Protein AF-A0AA37HPV5-F1 (afdb_monomer)

Sequence (120 aa):
MTRDTSTTLPPLRVAALACALVAGCGLAPVALALAPRPGEPIAVLTLFPDAPIPKAVAASGASILWLSTGGHVAVLDASGRDAAADLRRAGAFLVLAAGPMGACLPGYRPPPILTGSSPS

Radius of gyration: 20.73 Å; Cα contacts (8 Å, |Δi|>4): 160; chains: 1; bounding box: 62×42×55 Å

Secondary structure (DSSP, 8-state):
----------HHHHHHHHHHHHHHHHHHHHHHHHSPPTTS-EEEE-S-TTS-HHHHHHHHTPPEEEE-TTSSEEEE---STTHHHHHHHTT-SEEEEHHHHGGGSTT----GGGTT----

Structure (mmCIF, N/CA/C/O backbone):
data_AF-A0AA37HPV5-F1
#
_entry.id   AF-A0AA37HPV5-F1
#
loop_
_atom_site.group_PDB
_atom_site.id
_atom_site.type_symbol
_atom_site.label_atom_id
_atom_site.label_alt_id
_atom_site.label_comp_id
_atom_site.label_asym_id
_atom_site.label_entity_id
_atom_site.label_seq_id
_atom_site.pdbx_PDB_ins_code
_atom_site.Cartn_x
_atom_site.Cartn_y
_atom_site.Cartn_z
_atom_site.occupancy
_atom_site.B_iso_or_equiv
_atom_site.auth_seq_id
_atom_site.auth_comp_id
_atom_site.auth_asym_id
_atom_site.auth_atom_id
_atom_site.pdbx_PDB_model_num
ATOM 1 N N . MET A 1 1 ? 48.522 -5.014 -38.058 1.00 39.12 1 MET A N 1
ATOM 2 C CA . MET A 1 1 ? 47.140 -5.461 -38.340 1.00 39.12 1 MET A CA 1
ATOM 3 C C . MET A 1 1 ? 46.433 -5.684 -37.014 1.00 39.12 1 MET A C 1
ATOM 5 O O . MET A 1 1 ? 46.482 -6.772 -36.457 1.00 39.12 1 MET A O 1
ATOM 9 N N . THR A 1 2 ? 45.867 -4.620 -36.460 1.00 42.78 2 THR A N 1
ATOM 10 C CA . THR A 1 2 ? 45.091 -4.631 -35.216 1.00 42.78 2 THR A CA 1
ATOM 11 C C . THR A 1 2 ? 43.637 -4.917 -35.573 1.00 42.78 2 THR A C 1
ATOM 13 O O . THR A 1 2 ? 43.043 -4.229 -36.396 1.00 42.78 2 THR A O 1
ATOM 16 N N . ARG A 1 3 ? 43.109 -6.018 -35.041 1.00 47.72 3 ARG A N 1
ATOM 17 C CA . ARG A 1 3 ? 41.761 -6.516 -35.310 1.00 47.72 3 ARG A CA 1
ATOM 18 C C . ARG A 1 3 ? 40.811 -5.783 -34.367 1.00 47.72 3 ARG A C 1
ATOM 20 O O . ARG A 1 3 ? 40.766 -6.118 -33.188 1.00 47.72 3 ARG A O 1
ATOM 27 N N . ASP A 1 4 ? 40.089 -4.788 -34.872 1.00 47.47 4 ASP A N 1
ATOM 28 C CA . ASP A 1 4 ? 38.990 -4.169 -34.132 1.00 47.47 4 ASP A CA 1
ATOM 29 C C . ASP A 1 4 ? 37.866 -5.195 -33.971 1.00 47.47 4 ASP A C 1
ATOM 31 O O . ASP A 1 4 ? 37.086 -5.468 -34.885 1.00 47.47 4 ASP A O 1
ATOM 35 N N . THR A 1 5 ? 37.791 -5.811 -32.795 1.00 48.78 5 THR A N 1
ATOM 36 C CA . THR A 1 5 ? 36.627 -6.584 -32.363 1.00 48.78 5 THR A CA 1
ATOM 37 C C . THR A 1 5 ? 35.520 -5.613 -31.978 1.00 48.78 5 THR A C 1
ATOM 39 O O . THR A 1 5 ? 35.275 -5.362 -30.801 1.00 48.78 5 THR A O 1
ATOM 42 N N . SER A 1 6 ? 34.857 -5.045 -32.985 1.00 53.50 6 SER A N 1
ATOM 43 C CA . SER A 1 6 ? 33.591 -4.350 -32.787 1.00 53.50 6 SER A CA 1
ATOM 44 C C . SER A 1 6 ? 32.527 -5.410 -32.498 1.00 53.50 6 SER A C 1
ATOM 46 O O . SER A 1 6 ? 31.985 -6.044 -33.401 1.00 53.50 6 SER A O 1
ATOM 48 N N . THR A 1 7 ? 32.292 -5.689 -31.218 1.00 55.41 7 THR A N 1
ATOM 49 C CA . THR A 1 7 ? 31.207 -6.549 -30.741 1.00 55.41 7 THR A CA 1
ATOM 50 C C . THR A 1 7 ? 29.876 -5.857 -31.015 1.00 55.41 7 THR A C 1
ATOM 52 O O . THR A 1 7 ? 29.303 -5.183 -30.162 1.00 55.41 7 THR A O 1
ATOM 55 N N . THR A 1 8 ? 29.375 -6.000 -32.241 1.00 61.16 8 THR A N 1
ATOM 56 C CA . THR A 1 8 ? 28.056 -5.499 -32.622 1.00 61.16 8 THR A CA 1
ATOM 57 C C . THR A 1 8 ? 27.005 -6.335 -31.893 1.00 61.16 8 THR A C 1
ATOM 59 O O . THR A 1 8 ? 26.748 -7.489 -32.235 1.00 61.16 8 THR A O 1
ATOM 62 N N . LEU A 1 9 ? 26.436 -5.782 -30.821 1.00 62.16 9 LEU A N 1
ATOM 63 C CA . LEU A 1 9 ? 25.324 -6.410 -30.115 1.00 62.16 9 LEU A CA 1
ATOM 64 C C . LEU A 1 9 ? 24.130 -6.539 -31.077 1.00 62.16 9 LEU A C 1
ATOM 66 O O . LEU A 1 9 ? 23.819 -5.578 -31.785 1.00 62.16 9 LEU A O 1
ATOM 70 N N . PRO A 1 10 ? 23.437 -7.692 -31.113 1.00 73.12 10 PRO A N 1
ATOM 71 C CA . PRO A 1 10 ? 22.278 -7.860 -31.979 1.00 73.12 10 PRO A CA 1
ATOM 72 C C . PRO A 1 10 ? 21.197 -6.826 -31.615 1.00 73.12 10 PRO A C 1
ATOM 74 O O . PRO A 1 10 ? 20.984 -6.564 -30.426 1.00 73.12 10 PRO A O 1
ATOM 77 N N . PRO A 1 11 ? 20.478 -6.262 -32.601 1.00 71.62 11 PRO A N 1
ATOM 78 C CA . PRO A 1 11 ? 19.586 -5.111 -32.414 1.00 71.62 11 PRO A CA 1
ATOM 79 C C . PRO A 1 11 ? 18.492 -5.352 -31.364 1.00 71.62 11 PRO A C 1
ATOM 81 O O . PRO A 1 11 ? 18.130 -4.442 -30.624 1.00 71.62 11 PRO A O 1
ATOM 84 N N . LEU A 1 12 ? 18.033 -6.599 -31.216 1.00 78.00 12 LEU A N 1
ATOM 85 C CA . LEU A 1 12 ? 17.078 -7.007 -30.178 1.00 78.00 12 LEU A CA 1
ATOM 86 C C . LEU A 1 12 ? 17.636 -6.877 -28.752 1.00 78.00 12 LEU A C 1
ATOM 88 O O . LEU A 1 12 ? 16.907 -6.492 -27.843 1.00 78.00 12 LEU A O 1
ATOM 92 N N . ARG A 1 13 ? 18.929 -7.163 -28.539 1.00 76.25 13 ARG A N 1
ATOM 93 C CA . ARG A 1 13 ? 19.570 -6.986 -27.224 1.00 76.25 13 ARG A CA 1
ATOM 94 C C . ARG A 1 13 ? 19.753 -5.513 -26.889 1.00 76.25 13 ARG A C 1
ATOM 96 O O . ARG A 1 13 ? 19.574 -5.140 -25.736 1.00 76.25 13 ARG A O 1
ATOM 103 N N . VAL A 1 14 ? 20.068 -4.687 -27.885 1.00 81.31 14 VAL A N 1
ATOM 104 C CA . VAL A 1 14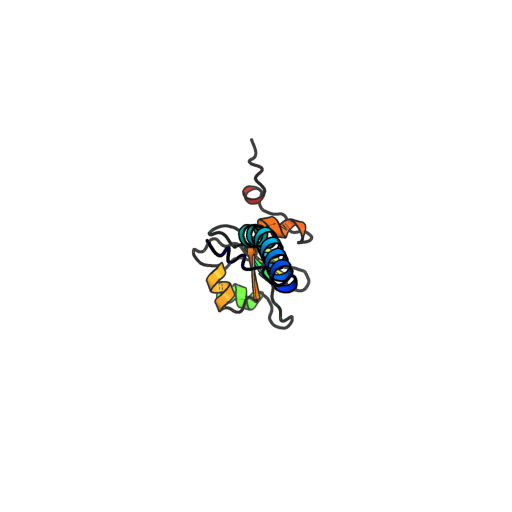 ? 20.172 -3.231 -27.712 1.00 81.31 14 VAL A CA 1
ATOM 105 C C . VAL A 1 14 ? 18.806 -2.636 -27.367 1.00 81.31 14 VAL A C 1
ATOM 107 O O . VAL A 1 14 ? 18.708 -1.871 -26.413 1.00 81.31 14 VAL A O 1
ATOM 110 N N . ALA A 1 15 ? 17.742 -3.048 -28.063 1.00 79.44 15 ALA A N 1
ATOM 111 C CA . ALA A 1 15 ? 16.376 -2.625 -27.756 1.00 79.44 15 ALA A CA 1
ATOM 112 C C . ALA A 1 15 ? 15.934 -3.068 -26.350 1.00 79.44 15 ALA A C 1
ATOM 114 O O . ALA A 1 15 ? 15.412 -2.258 -25.590 1.00 79.44 15 ALA A O 1
ATOM 115 N N . ALA A 1 16 ? 16.205 -4.319 -25.964 1.00 83.62 16 ALA A N 1
ATOM 116 C CA . ALA A 1 16 ? 15.888 -4.816 -24.625 1.00 83.62 16 ALA A CA 1
ATOM 117 C C . ALA A 1 16 ? 16.649 -4.061 -23.521 1.00 83.62 16 ALA A C 1
ATOM 119 O O . ALA A 1 16 ? 16.055 -3.705 -22.506 1.00 83.62 16 ALA A O 1
ATOM 120 N N . LEU A 1 17 ? 17.939 -3.769 -23.728 1.00 85.12 17 LEU A N 1
ATOM 121 C CA . LEU A 1 17 ? 18.745 -2.965 -22.805 1.00 85.12 17 LEU A CA 1
ATOM 122 C C . LEU A 1 17 ? 18.231 -1.529 -22.710 1.00 85.12 17 LEU A C 1
ATOM 124 O O . LEU A 1 17 ? 18.119 -1.008 -21.607 1.00 85.12 17 LEU A O 1
ATOM 128 N N . ALA A 1 18 ? 17.871 -0.906 -23.833 1.00 82.31 18 ALA A N 1
ATOM 129 C CA . ALA A 1 18 ? 17.297 0.434 -23.845 1.00 82.31 18 ALA A CA 1
ATOM 130 C C . ALA A 1 18 ? 15.952 0.475 -23.104 1.00 82.31 18 ALA A C 1
ATOM 132 O O . ALA A 1 18 ? 15.751 1.341 -22.259 1.00 82.31 18 ALA A O 1
ATOM 133 N N . CYS A 1 19 ? 15.062 -0.493 -23.341 1.00 82.62 19 CYS A N 1
ATOM 134 C CA . CYS A 1 19 ? 13.805 -0.612 -22.602 1.00 82.62 19 CYS A CA 1
ATOM 135 C C . CYS A 1 19 ? 14.043 -0.834 -21.106 1.00 82.62 19 CYS A C 1
ATOM 137 O O . CYS A 1 19 ? 13.391 -0.187 -20.293 1.00 82.62 19 CYS A O 1
ATOM 139 N N . ALA A 1 20 ? 14.987 -1.701 -20.734 1.00 82.12 20 ALA A N 1
ATOM 140 C CA . ALA A 1 20 ? 15.339 -1.937 -19.338 1.00 82.12 20 ALA A CA 1
ATOM 141 C C . ALA A 1 20 ? 15.923 -0.681 -18.676 1.00 82.12 20 ALA A C 1
ATOM 143 O O . ALA A 1 20 ? 15.608 -0.399 -17.524 1.00 82.12 20 ALA A O 1
ATOM 144 N N . LEU A 1 21 ? 16.730 0.095 -19.401 1.00 83.75 21 LEU A N 1
ATOM 145 C CA . LEU A 1 21 ? 17.329 1.327 -18.898 1.00 83.75 21 LEU A CA 1
ATOM 146 C C . LEU A 1 21 ? 16.278 2.430 -18.740 1.00 83.75 21 LEU A C 1
ATOM 148 O O . LEU A 1 21 ? 16.231 3.073 -17.701 1.00 83.75 21 LEU A O 1
ATOM 152 N N . VAL A 1 22 ? 15.382 2.603 -19.716 1.00 82.50 22 VAL A N 1
ATOM 153 C CA . VAL A 1 22 ? 14.261 3.554 -19.632 1.00 82.50 22 VAL A CA 1
ATOM 154 C C . VAL A 1 22 ? 13.302 3.162 -18.509 1.00 82.50 22 VAL A C 1
ATOM 156 O O . VAL A 1 22 ? 12.921 4.012 -17.707 1.00 82.50 22 VAL A O 1
ATOM 159 N N . ALA A 1 23 ? 12.955 1.878 -18.401 1.00 77.44 23 ALA A N 1
ATOM 160 C CA . ALA A 1 23 ? 12.126 1.375 -17.315 1.00 77.44 23 ALA A CA 1
ATOM 161 C C . ALA A 1 23 ? 12.819 1.562 -15.960 1.00 77.44 23 ALA A C 1
ATOM 163 O O . ALA A 1 23 ? 12.198 2.055 -15.030 1.00 77.44 23 ALA A O 1
ATOM 164 N N . GLY A 1 24 ? 14.110 1.247 -15.845 1.00 75.88 24 GLY A N 1
ATOM 165 C CA . GLY A 1 24 ? 14.882 1.422 -14.617 1.00 75.88 24 GLY A CA 1
ATOM 166 C C . GLY A 1 24 ? 15.001 2.888 -14.203 1.00 75.88 24 GLY A C 1
ATOM 167 O O . GLY A 1 24 ? 14.656 3.240 -13.080 1.00 75.88 24 GLY A O 1
ATOM 168 N N . CYS A 1 25 ? 15.422 3.764 -15.115 1.00 79.19 25 CYS A N 1
ATOM 169 C CA . CYS A 1 25 ? 15.568 5.195 -14.857 1.00 79.19 25 CYS A CA 1
ATOM 170 C C . CYS A 1 25 ? 14.226 5.899 -14.612 1.00 79.19 25 CYS A C 1
ATOM 172 O O . CYS A 1 25 ? 14.193 6.880 -13.877 1.00 79.19 25 CYS A O 1
ATOM 174 N N . GLY A 1 26 ? 13.128 5.408 -15.195 1.00 75.19 26 GLY A N 1
ATOM 175 C C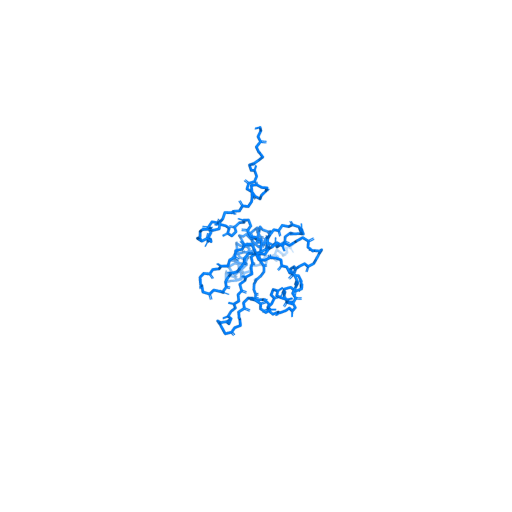A . GLY A 1 26 ? 11.785 5.947 -14.976 1.00 75.19 26 GLY A CA 1
ATOM 176 C C . GLY A 1 26 ? 11.103 5.414 -13.713 1.00 75.19 26 GLY A C 1
ATOM 177 O O . GLY A 1 26 ? 10.446 6.173 -13.007 1.00 75.19 26 GLY A O 1
ATOM 178 N N . LEU A 1 27 ? 11.269 4.127 -13.394 1.00 71.38 27 LEU A N 1
ATOM 179 C CA . LEU A 1 27 ? 10.597 3.475 -12.264 1.00 71.38 27 LEU A CA 1
ATOM 180 C C . LEU A 1 27 ? 11.373 3.604 -10.953 1.00 71.38 27 LEU A C 1
ATOM 182 O O . LEU A 1 27 ? 10.748 3.645 -9.897 1.00 71.38 27 LEU A O 1
ATOM 186 N N . ALA A 1 28 ? 12.706 3.699 -10.981 1.00 73.88 28 ALA A N 1
ATOM 187 C CA . ALA A 1 28 ? 13.500 3.834 -9.759 1.00 73.88 28 ALA A CA 1
ATOM 188 C C . ALA A 1 28 ? 13.167 5.104 -8.947 1.00 73.88 28 ALA A C 1
ATOM 190 O O . ALA A 1 28 ? 12.973 4.976 -7.739 1.00 73.88 28 ALA A O 1
ATOM 191 N N . PRO A 1 29 ? 13.018 6.304 -9.548 1.00 72.12 29 PRO A N 1
ATOM 192 C CA . PRO A 1 29 ? 12.617 7.503 -8.810 1.00 72.12 29 PRO A CA 1
ATOM 193 C C . PRO A 1 29 ? 11.215 7.367 -8.211 1.00 72.12 29 PRO A C 1
ATOM 195 O O . PRO A 1 29 ? 10.979 7.792 -7.084 1.00 72.12 29 PRO A O 1
ATOM 198 N N . VAL A 1 30 ? 10.296 6.732 -8.946 1.00 72.50 30 VAL A N 1
ATOM 199 C CA . VAL A 1 30 ? 8.918 6.486 -8.503 1.00 72.50 30 VAL A CA 1
ATOM 200 C C . VAL A 1 30 ? 8.901 5.522 -7.319 1.00 72.50 30 VAL A C 1
ATOM 202 O O . VAL A 1 30 ? 8.260 5.799 -6.309 1.00 72.50 30 VAL A O 1
ATOM 205 N N . ALA A 1 31 ? 9.658 4.428 -7.397 1.00 73.38 31 ALA A N 1
ATOM 206 C CA . ALA A 1 31 ? 9.804 3.481 -6.299 1.00 73.38 31 ALA A CA 1
ATOM 207 C C . ALA A 1 31 ? 10.428 4.141 -5.060 1.00 73.38 31 ALA A C 1
ATOM 209 O O . ALA A 1 31 ? 9.989 3.873 -3.946 1.00 73.38 31 ALA A O 1
ATOM 210 N N . LEU A 1 32 ? 11.406 5.033 -5.247 1.00 71.75 32 LEU A N 1
ATOM 211 C CA . LEU A 1 32 ? 12.045 5.763 -4.152 1.00 71.75 32 LEU A CA 1
ATOM 212 C C . LEU A 1 32 ? 11.099 6.784 -3.504 1.00 71.75 32 LEU A C 1
ATOM 214 O O . LEU A 1 32 ? 11.102 6.939 -2.286 1.00 71.75 32 LEU A O 1
ATOM 218 N N . ALA A 1 33 ? 10.284 7.472 -4.306 1.00 74.25 33 ALA A N 1
ATOM 219 C CA . ALA A 1 33 ? 9.278 8.411 -3.819 1.00 74.25 33 ALA A CA 1
ATOM 220 C C . ALA A 1 33 ? 8.155 7.696 -3.056 1.00 74.25 33 ALA A C 1
ATOM 222 O O . ALA A 1 33 ? 7.649 8.218 -2.068 1.00 74.25 33 ALA A O 1
ATOM 223 N N . LEU A 1 34 ? 7.787 6.491 -3.497 1.00 77.88 34 LEU A N 1
ATOM 224 C CA . LEU A 1 34 ? 6.766 5.662 -2.862 1.00 77.88 34 LEU A CA 1
ATOM 225 C C . LEU A 1 34 ? 7.299 4.813 -1.701 1.00 77.88 34 LEU A C 1
ATOM 227 O O . LEU A 1 34 ? 6.500 4.195 -0.995 1.00 77.88 34 LEU A O 1
ATOM 231 N N . ALA A 1 35 ? 8.615 4.755 -1.492 1.00 80.31 35 ALA A N 1
ATOM 232 C CA . ALA A 1 35 ? 9.208 3.980 -0.414 1.00 80.31 35 ALA A CA 1
ATOM 233 C C . ALA A 1 35 ? 8.786 4.559 0.952 1.00 80.31 35 ALA A C 1
ATOM 235 O O . ALA A 1 35 ? 8.991 5.751 1.192 1.00 80.31 35 ALA A O 1
ATOM 236 N N . PRO A 1 36 ? 8.229 3.738 1.864 1.00 78.50 36 PRO A N 1
ATOM 237 C CA . PRO A 1 36 ? 7.897 4.179 3.214 1.00 78.50 36 PRO A CA 1
ATOM 238 C C . PRO A 1 36 ? 9.126 4.738 3.933 1.00 78.50 36 PRO A C 1
ATOM 240 O O . PRO A 1 36 ? 10.167 4.077 3.984 1.00 78.50 36 PRO A O 1
ATOM 243 N N . ARG A 1 37 ? 8.996 5.932 4.515 1.00 77.06 37 ARG A N 1
ATOM 244 C CA . ARG A 1 37 ? 10.032 6.544 5.351 1.00 77.06 37 ARG A CA 1
ATOM 245 C C . ARG A 1 37 ? 9.688 6.370 6.832 1.00 77.06 37 ARG A C 1
ATOM 247 O O . ARG A 1 37 ? 8.508 6.405 7.182 1.00 77.06 37 ARG A O 1
ATOM 254 N N . PRO A 1 38 ? 10.685 6.181 7.713 1.00 74.25 38 PRO A N 1
ATOM 255 C CA . PRO A 1 38 ? 10.438 6.098 9.149 1.00 74.25 38 PRO A CA 1
ATOM 256 C C . PRO A 1 38 ? 9.747 7.366 9.667 1.00 74.25 38 PRO A C 1
ATOM 258 O O . PRO A 1 38 ? 10.223 8.468 9.402 1.00 74.25 38 PRO A O 1
ATOM 261 N N . GLY A 1 39 ? 8.649 7.215 10.412 1.00 72.88 39 GLY A N 1
ATOM 262 C CA . GLY A 1 39 ? 7.909 8.339 10.997 1.00 72.88 39 GLY A CA 1
ATOM 263 C C . GLY A 1 39 ? 6.954 9.069 10.046 1.00 72.88 39 GLY A C 1
ATOM 264 O O . GLY A 1 39 ? 6.254 9.974 10.491 1.00 72.88 39 GLY A O 1
ATOM 265 N N . GLU A 1 40 ? 6.889 8.694 8.765 1.00 79.19 40 GLU A N 1
ATOM 266 C CA . GLU A 1 40 ? 5.917 9.254 7.820 1.00 79.19 40 GLU A CA 1
ATOM 267 C C . GLU A 1 40 ? 4.711 8.321 7.654 1.00 79.19 40 GLU A C 1
ATOM 269 O O . GLU A 1 40 ? 4.897 7.108 7.579 1.00 79.19 40 GLU A O 1
ATOM 274 N N . PRO A 1 41 ? 3.480 8.844 7.527 1.00 80.38 41 PRO A N 1
ATOM 275 C CA . PRO A 1 41 ? 2.293 8.036 7.283 1.00 80.38 41 PRO A CA 1
ATOM 276 C C . PRO A 1 41 ? 2.432 7.094 6.086 1.00 80.38 41 PRO A C 1
ATOM 278 O O . PRO A 1 41 ? 2.960 7.451 5.027 1.00 80.38 41 PRO A O 1
ATOM 281 N N . ILE A 1 42 ? 1.896 5.889 6.248 1.00 83.62 42 ILE A N 1
ATOM 282 C CA . ILE A 1 42 ? 2.032 4.790 5.293 1.00 83.62 42 ILE A CA 1
ATOM 283 C C . ILE A 1 42 ? 0.657 4.411 4.762 1.00 83.62 42 ILE A C 1
ATOM 285 O O . ILE A 1 42 ? -0.283 4.216 5.527 1.00 83.62 42 ILE A O 1
ATOM 289 N N . ALA A 1 43 ? 0.548 4.264 3.447 1.00 85.00 43 ALA A N 1
ATOM 290 C CA . ALA A 1 43 ? -0.607 3.690 2.787 1.00 85.00 43 ALA A CA 1
ATOM 291 C C . ALA A 1 43 ? -0.405 2.184 2.578 1.00 85.00 43 ALA A C 1
ATOM 293 O O . ALA A 1 43 ? 0.619 1.739 2.054 1.00 85.00 43 ALA A O 1
ATOM 294 N N . VAL A 1 44 ? -1.401 1.401 2.969 1.00 83.69 44 VAL A N 1
ATOM 295 C CA . VAL A 1 44 ? -1.422 -0.055 2.852 1.00 83.69 44 VAL A CA 1
ATOM 296 C C . VAL A 1 44 ? -2.542 -0.466 1.915 1.00 83.69 44 VAL A C 1
ATOM 298 O O . VAL A 1 44 ? -3.673 -0.010 2.081 1.00 83.69 44 VAL A O 1
ATOM 301 N N . LEU A 1 45 ? -2.233 -1.346 0.962 1.00 81.25 45 LEU A N 1
ATOM 302 C CA . LEU A 1 45 ? -3.216 -1.977 0.084 1.00 81.25 45 LEU A CA 1
ATOM 303 C C . LEU A 1 45 ? -3.269 -3.488 0.331 1.00 81.25 45 LEU A C 1
ATOM 305 O O . LEU A 1 45 ? -2.232 -4.138 0.501 1.00 81.25 45 LEU A O 1
ATOM 309 N N . THR A 1 46 ? -4.476 -4.053 0.288 1.00 72.88 46 THR A N 1
ATOM 310 C CA . THR A 1 46 ? -4.724 -5.500 0.399 1.00 72.88 46 THR A CA 1
ATOM 311 C C . THR A 1 46 ? -5.216 -6.055 -0.935 1.00 72.88 46 THR A C 1
ATOM 313 O O . THR A 1 46 ? -6.165 -5.520 -1.501 1.00 72.88 46 THR A O 1
ATOM 316 N N . LEU A 1 47 ? -4.627 -7.153 -1.422 1.00 63.66 47 LEU A N 1
ATOM 317 C CA . LEU A 1 47 ? -5.112 -7.847 -2.629 1.00 63.66 47 LEU A CA 1
ATOM 318 C C . LEU A 1 47 ? -6.402 -8.641 -2.409 1.00 63.66 47 LEU A C 1
ATOM 320 O O . LEU A 1 47 ? -7.127 -8.888 -3.368 1.00 63.66 47 LEU A O 1
ATOM 324 N N . PHE A 1 48 ? -6.660 -9.080 -1.176 1.00 58.09 48 PHE A N 1
ATOM 325 C CA . PHE A 1 48 ? -7.799 -9.936 -0.867 1.00 58.09 48 PHE A CA 1
ATOM 326 C C . PHE A 1 48 ? -8.913 -9.109 -0.219 1.00 58.09 48 PHE A C 1
ATOM 328 O O . PHE A 1 48 ? -8.696 -8.578 0.871 1.00 58.09 48 PHE A O 1
ATOM 335 N N . PRO A 1 49 ? -10.098 -9.003 -0.847 1.00 52.84 49 PRO A N 1
ATOM 336 C CA . PRO A 1 49 ? -11.229 -8.268 -0.284 1.00 52.84 49 PRO A CA 1
ATOM 337 C C . PRO A 1 49 ? -11.758 -8.895 1.017 1.00 52.84 49 PRO A C 1
ATOM 339 O O . PRO A 1 49 ? -12.368 -8.198 1.821 1.00 52.84 49 PRO A O 1
ATOM 342 N N . ASP A 1 50 ? -11.469 -10.179 1.251 1.00 50.62 50 ASP A N 1
ATOM 343 C CA . ASP A 1 50 ? -11.960 -10.946 2.403 1.00 50.62 50 ASP A CA 1
ATOM 344 C C . ASP A 1 50 ? -11.106 -10.793 3.671 1.00 50.62 50 ASP A C 1
ATOM 346 O O . ASP A 1 50 ? -11.471 -11.296 4.735 1.00 50.62 50 ASP A O 1
ATOM 350 N N . ALA A 1 51 ? -9.963 -10.107 3.586 1.00 52.19 51 ALA A N 1
ATOM 351 C CA . ALA A 1 51 ? -9.130 -9.794 4.739 1.00 52.19 51 ALA A CA 1
ATOM 352 C C . ALA A 1 51 ? -9.168 -8.280 4.975 1.00 52.19 51 ALA A C 1
ATOM 354 O O . ALA A 1 51 ? -8.414 -7.541 4.338 1.00 52.19 51 ALA A O 1
ATOM 355 N N . PRO A 1 52 ? -10.021 -7.793 5.894 1.00 55.59 52 PRO A N 1
ATOM 356 C CA . PRO A 1 52 ? -10.053 -6.385 6.223 1.00 55.59 52 PRO A CA 1
ATOM 357 C C . PRO A 1 52 ? -8.668 -5.966 6.715 1.00 55.59 52 PRO A C 1
ATOM 359 O O . PRO A 1 52 ? -8.117 -6.578 7.638 1.00 55.59 52 PRO A O 1
ATOM 362 N N . ILE A 1 53 ? -8.155 -4.868 6.157 1.00 64.12 53 ILE A N 1
ATOM 363 C CA . ILE A 1 53 ? -7.066 -4.069 6.730 1.00 64.12 53 ILE A CA 1
ATOM 364 C C . ILE A 1 53 ? -7.060 -4.063 8.269 1.00 64.12 53 ILE A C 1
ATOM 366 O O . ILE A 1 53 ? -5.975 -4.228 8.830 1.00 64.12 53 ILE A O 1
ATOM 370 N N . PRO A 1 54 ? -8.214 -3.953 8.970 1.00 64.50 54 PRO A N 1
ATOM 371 C CA . PRO A 1 54 ? -8.296 -4.102 10.418 1.00 64.50 54 PRO A CA 1
ATOM 372 C C . PRO A 1 54 ? -7.431 -5.203 11.042 1.00 64.50 54 PRO A C 1
ATOM 374 O O . PRO A 1 54 ? -6.868 -4.967 12.102 1.00 64.50 54 PRO A O 1
ATOM 377 N N . LYS A 1 55 ? -7.261 -6.376 10.414 1.00 65.69 55 LYS A N 1
ATOM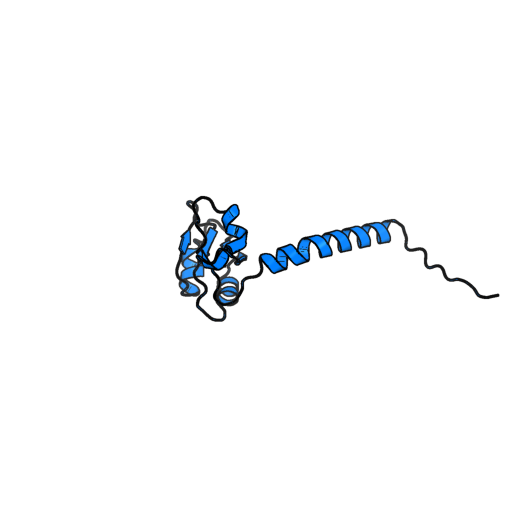 378 C CA . LYS A 1 55 ? -6.451 -7.465 10.988 1.00 65.69 55 LYS A CA 1
ATOM 379 C C . LYS A 1 55 ? -4.945 -7.227 10.846 1.00 65.69 55 LYS A C 1
ATOM 381 O O . LYS A 1 55 ? -4.210 -7.422 11.810 1.00 65.69 55 LYS A O 1
ATOM 386 N N . ALA A 1 56 ? -4.490 -6.801 9.668 1.00 65.75 56 ALA A N 1
ATOM 387 C CA . ALA A 1 56 ? -3.077 -6.494 9.434 1.00 65.75 56 ALA A CA 1
ATOM 388 C C . ALA A 1 56 ? -2.626 -5.274 10.256 1.00 65.75 56 ALA A C 1
ATOM 390 O O . ALA A 1 56 ? -1.516 -5.249 10.781 1.00 65.75 56 ALA A O 1
ATOM 391 N N . VAL A 1 57 ? -3.521 -4.299 10.426 1.00 67.31 57 VAL A N 1
ATOM 392 C CA . VAL A 1 57 ? -3.296 -3.100 11.242 1.00 67.31 57 VAL A CA 1
ATOM 393 C C . VAL A 1 57 ? -3.347 -3.403 12.734 1.00 67.31 57 VAL A C 1
ATOM 395 O O . VAL A 1 57 ? -2.477 -2.953 13.473 1.00 67.31 57 VAL A O 1
ATOM 398 N N . ALA A 1 58 ? -4.312 -4.209 13.190 1.00 66.12 58 ALA A N 1
ATOM 399 C CA . ALA A 1 58 ? -4.356 -4.651 14.583 1.00 66.12 58 ALA A CA 1
ATOM 400 C C . ALA A 1 58 ? -3.086 -5.420 14.971 1.00 66.12 58 ALA A C 1
ATOM 402 O O . ALA A 1 58 ? -2.597 -5.263 16.085 1.00 66.12 58 ALA A O 1
ATOM 403 N N . ALA A 1 59 ? -2.524 -6.207 14.048 1.00 66.06 59 ALA A N 1
ATOM 404 C CA . ALA A 1 59 ? -1.263 -6.908 14.268 1.00 66.06 59 ALA A CA 1
ATOM 405 C C . ALA A 1 59 ? -0.048 -5.966 14.349 1.00 66.06 59 ALA A C 1
ATOM 407 O O . ALA A 1 59 ? 0.907 -6.286 15.051 1.00 66.06 59 ALA A O 1
ATOM 408 N N . SER A 1 60 ? -0.071 -4.817 13.662 1.00 67.50 60 SER A N 1
ATOM 409 C CA . SER A 1 60 ? 1.025 -3.839 13.706 1.00 67.50 60 SER A CA 1
ATOM 410 C C . SER A 1 60 ? 0.886 -2.813 14.838 1.00 67.50 60 SER A C 1
ATOM 412 O O . SER A 1 60 ? 1.830 -2.074 15.099 1.00 67.50 60 SER A O 1
ATOM 414 N N . GLY A 1 61 ? -0.292 -2.708 15.464 1.00 68.25 61 GLY A N 1
ATOM 415 C CA . GLY A 1 61 ? -0.590 -1.704 16.492 1.00 68.25 61 GLY A CA 1
ATOM 416 C C . GLY A 1 61 ? -0.608 -0.256 15.981 1.00 68.25 61 GLY A C 1
ATOM 417 O O . GLY A 1 61 ? -0.589 0.673 16.785 1.00 68.25 61 GLY A O 1
ATOM 418 N N . ALA A 1 62 ? -0.624 -0.050 14.660 1.00 74.81 62 ALA A N 1
ATOM 419 C CA . ALA A 1 62 ? -0.592 1.281 14.059 1.00 74.81 62 ALA A CA 1
ATOM 420 C C . ALA A 1 62 ? -1.982 1.935 14.074 1.00 74.81 62 ALA A C 1
ATOM 422 O O . ALA A 1 62 ? -2.998 1.271 13.864 1.00 74.81 62 ALA A O 1
ATOM 423 N N . SER A 1 63 ? -2.033 3.251 14.288 1.00 78.44 63 SER A N 1
ATOM 424 C CA . SER A 1 63 ? -3.295 3.997 14.283 1.00 78.44 63 SER A CA 1
ATOM 425 C C . SER A 1 63 ? -3.788 4.237 12.854 1.00 78.44 63 SER A C 1
ATOM 427 O O . SER A 1 63 ? -3.007 4.633 11.987 1.00 78.44 63 SER A O 1
ATOM 429 N N . ILE A 1 64 ? -5.083 4.023 12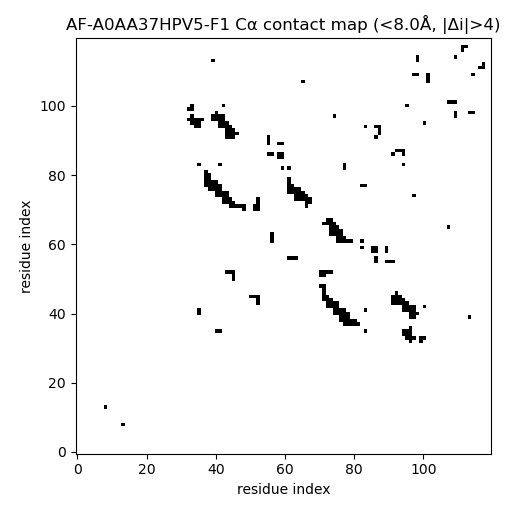.600 1.00 82.38 64 ILE A N 1
ATOM 430 C CA . ILE A 1 64 ? -5.703 4.273 11.292 1.00 82.38 64 ILE A CA 1
ATOM 431 C C . ILE A 1 64 ? -6.040 5.759 11.172 1.00 82.38 64 ILE A C 1
ATOM 433 O O . ILE A 1 64 ? -6.888 6.270 11.898 1.00 82.38 64 ILE A O 1
ATOM 437 N N . LEU A 1 65 ? -5.412 6.437 10.214 1.00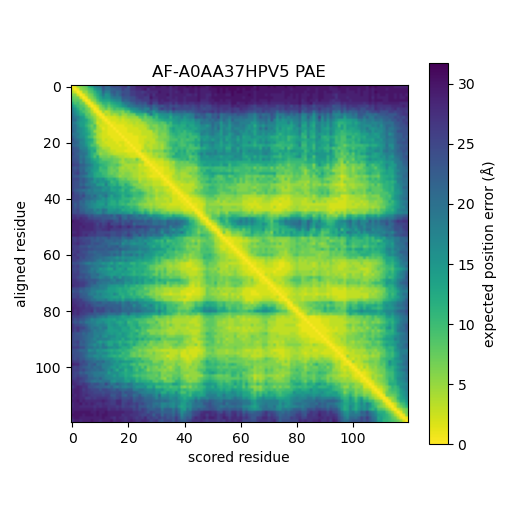 81.44 65 LEU A N 1
ATOM 438 C CA . LEU A 1 65 ? -5.693 7.834 9.877 1.00 81.44 65 LEU A CA 1
ATOM 439 C C . LEU A 1 65 ? -6.821 7.957 8.851 1.00 81.44 65 LEU A C 1
ATOM 441 O O . LEU A 1 65 ? -7.570 8.930 8.859 1.00 81.44 65 LEU A O 1
ATOM 445 N N . TRP A 1 66 ? -6.928 6.985 7.944 1.00 82.31 66 TRP A N 1
ATOM 446 C CA . TRP A 1 66 ? -7.961 6.956 6.915 1.00 82.31 66 TRP A CA 1
ATOM 447 C C . TRP A 1 66 ? -8.173 5.536 6.395 1.00 82.31 66 TRP A C 1
ATOM 449 O O . TRP A 1 66 ? -7.232 4.747 6.335 1.00 82.31 66 TRP A O 1
ATOM 459 N N . LEU A 1 67 ? -9.397 5.222 5.979 1.00 81.75 67 LEU A N 1
ATOM 460 C CA . LEU A 1 67 ? -9.777 3.936 5.402 1.00 81.75 67 LEU A CA 1
ATOM 461 C C . LEU A 1 67 ? -10.714 4.186 4.216 1.00 81.75 67 LEU A C 1
ATOM 463 O O . LEU A 1 67 ? -11.663 4.962 4.330 1.00 81.75 67 LEU A O 1
ATOM 467 N N . SER A 1 68 ? -10.467 3.525 3.085 1.00 80.31 68 SER A N 1
ATOM 468 C CA . SER A 1 68 ? -11.373 3.600 1.935 1.00 80.31 68 SER A CA 1
ATOM 469 C C . SER A 1 68 ? -12.716 2.944 2.264 1.00 80.31 68 SER A C 1
ATOM 471 O O . SER A 1 68 ? -12.769 2.006 3.058 1.00 80.31 68 SER A O 1
ATOM 473 N N . THR A 1 69 ? -13.784 3.355 1.584 1.00 75.94 69 THR A N 1
ATOM 474 C CA . THR A 1 69 ? -15.144 2.814 1.766 1.00 75.94 69 THR A CA 1
ATOM 475 C C . THR A 1 69 ? -15.249 1.297 1.568 1.00 75.94 69 THR A C 1
ATOM 477 O O . THR A 1 69 ? -16.108 0.673 2.181 1.00 75.94 69 THR A O 1
ATOM 480 N N . GLY A 1 70 ? -14.365 0.694 0.764 1.00 73.00 70 GLY A N 1
ATOM 481 C CA . GLY A 1 70 ? -14.278 -0.762 0.571 1.00 73.00 70 GLY A CA 1
ATOM 482 C C . GLY A 1 70 ? -13.293 -1.478 1.502 1.00 73.00 70 GLY A C 1
ATOM 483 O O . GLY A 1 70 ? -13.125 -2.685 1.408 1.00 73.00 70 GLY A O 1
ATOM 484 N N . GLY A 1 71 ? -12.591 -0.756 2.379 1.00 73.12 71 GLY A N 1
ATOM 485 C CA . GLY A 1 71 ? -11.628 -1.342 3.316 1.00 73.12 71 GLY A CA 1
ATOM 486 C C . GLY A 1 71 ? -10.352 -1.919 2.686 1.00 73.12 71 GLY A C 1
ATOM 487 O O . GLY A 1 71 ? -9.571 -2.537 3.401 1.00 73.12 71 GLY A O 1
ATOM 488 N N . HIS A 1 72 ? -10.122 -1.712 1.384 1.00 76.75 72 HIS A N 1
ATOM 489 C CA . HIS A 1 72 ? -8.962 -2.250 0.650 1.00 76.75 72 HIS A CA 1
ATOM 490 C C . HIS A 1 72 ? -7.705 -1.390 0.745 1.00 76.75 72 HIS A C 1
ATOM 492 O O . HIS A 1 72 ? -6.603 -1.876 0.484 1.00 76.75 72 HIS A O 1
ATOM 498 N N . VAL A 1 73 ? -7.877 -0.110 1.085 1.00 80.12 73 VAL A N 1
ATOM 499 C CA . VAL A 1 73 ? -6.783 0.845 1.263 1.00 80.12 73 VAL A CA 1
ATOM 500 C C . VAL A 1 73 ? -6.948 1.567 2.588 1.00 80.12 73 VAL A C 1
ATOM 502 O O . VAL A 1 73 ? -8.039 2.055 2.887 1.00 80.12 73 VAL A O 1
ATOM 505 N N . ALA A 1 74 ? -5.869 1.665 3.357 1.00 83.25 74 ALA A N 1
ATOM 506 C CA . ALA A 1 74 ? -5.821 2.483 4.558 1.00 83.25 74 ALA A CA 1
ATOM 507 C C . ALA A 1 74 ? -4.527 3.253 4.651 1.00 83.25 74 ALA A C 1
ATOM 509 O O . ALA A 1 74 ? -3.479 2.793 4.208 1.00 83.25 74 ALA A O 1
ATOM 510 N N . VAL A 1 75 ? -4.626 4.411 5.284 1.00 84.44 75 VAL A N 1
ATOM 511 C CA . VAL A 1 75 ? -3.482 5.204 5.690 1.00 84.44 75 VAL A CA 1
ATOM 512 C C . VAL A 1 75 ?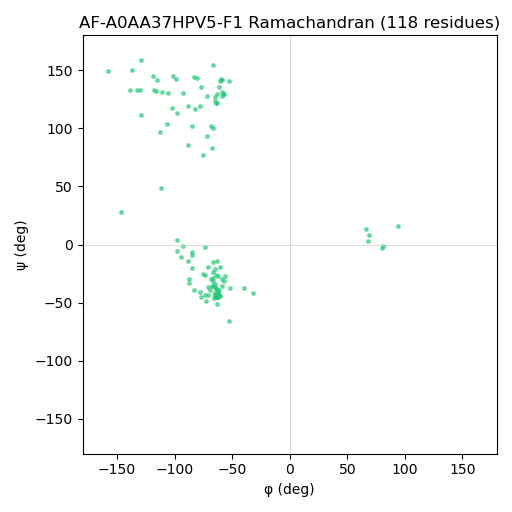 -3.318 5.069 7.191 1.00 84.44 75 VAL A C 1
ATOM 514 O O . VAL A 1 75 ? -4.276 5.240 7.947 1.00 84.44 75 VAL A O 1
ATOM 517 N N . LEU A 1 76 ? -2.099 4.762 7.604 1.00 84.31 76 LEU A N 1
ATOM 518 C CA . LEU A 1 76 ? -1.718 4.493 8.977 1.00 84.31 76 LEU A CA 1
ATOM 519 C C . LEU A 1 76 ? -0.683 5.512 9.429 1.00 84.31 76 LEU A C 1
ATOM 521 O O . LEU A 1 76 ? 0.177 5.919 8.643 1.00 84.31 76 LEU A O 1
ATOM 525 N N . ASP A 1 77 ? -0.746 5.883 10.701 1.00 82.69 77 ASP A N 1
ATOM 526 C CA . ASP A 1 77 ? 0.364 6.563 11.352 1.00 82.69 77 ASP A CA 1
ATOM 527 C C . ASP A 1 77 ? 1.509 5.565 11.572 1.00 82.69 77 ASP A C 1
ATOM 529 O O . ASP A 1 77 ? 1.304 4.483 12.127 1.00 82.69 77 ASP A O 1
ATOM 533 N N . ALA A 1 78 ? 2.713 5.916 11.126 1.00 74.44 78 ALA A N 1
ATOM 534 C CA . ALA A 1 78 ? 3.896 5.061 11.199 1.00 74.44 78 ALA A CA 1
ATOM 535 C C . ALA A 1 78 ? 4.926 5.611 12.188 1.00 74.44 78 ALA A C 1
ATOM 537 O O . ALA A 1 78 ? 6.119 5.707 11.898 1.00 74.44 78 ALA A O 1
ATOM 538 N N . SER A 1 79 ? 4.454 5.963 13.381 1.00 67.38 79 SER A N 1
ATOM 539 C CA . SER A 1 79 ? 5.284 6.440 14.491 1.00 67.38 79 SER A CA 1
ATOM 540 C C . SER A 1 79 ? 6.232 5.366 15.058 1.00 67.38 79 SER A C 1
ATOM 542 O O . SER A 1 79 ? 7.190 5.693 15.759 1.00 67.38 79 SER A O 1
ATOM 544 N N . GLY A 1 80 ? 6.019 4.085 14.730 1.00 65.19 80 GLY A N 1
ATOM 545 C CA . GLY A 1 80 ? 6.891 2.966 15.102 1.00 65.19 80 GLY A CA 1
ATOM 546 C C . GLY A 1 80 ? 8.087 2.773 14.160 1.00 65.19 80 GLY A C 1
ATOM 547 O O . GLY A 1 80 ? 7.968 2.923 12.946 1.00 65.19 80 GLY A O 1
ATOM 548 N N . ARG A 1 81 ? 9.242 2.378 14.719 1.00 63.19 81 ARG A N 1
ATOM 549 C CA . ARG A 1 81 ? 10.542 2.332 14.016 1.00 63.19 81 ARG A CA 1
ATOM 550 C C . ARG A 1 81 ? 10.611 1.358 12.823 1.00 63.19 81 ARG A C 1
ATOM 552 O O . ARG A 1 81 ? 11.511 1.515 12.014 1.00 63.19 81 ARG A O 1
ATOM 559 N N . ASP A 1 82 ? 9.651 0.442 12.664 1.00 74.62 82 ASP A N 1
ATOM 560 C CA . ASP A 1 82 ? 9.632 -0.565 11.588 1.00 74.62 82 ASP A CA 1
ATOM 561 C C . ASP A 1 82 ? 8.215 -0.921 11.088 1.00 74.62 82 ASP A C 1
ATOM 563 O O . ASP A 1 82 ? 7.979 -2.006 10.550 1.00 74.62 82 ASP A O 1
ATOM 567 N N . ALA A 1 83 ? 7.255 0.007 11.194 1.00 74.88 83 ALA A N 1
ATOM 568 C CA . ALA A 1 83 ? 5.848 -0.251 10.859 1.00 74.88 83 ALA A CA 1
ATOM 569 C C . ALA A 1 83 ? 5.651 -0.874 9.458 1.00 74.88 83 ALA A C 1
ATOM 571 O O . ALA A 1 83 ? 4.833 -1.773 9.270 1.00 74.88 83 ALA A O 1
ATOM 572 N N . ALA A 1 84 ? 6.449 -0.455 8.469 1.00 77.56 84 ALA A N 1
ATOM 573 C CA . ALA A 1 84 ? 6.388 -0.994 7.112 1.00 77.56 84 ALA A CA 1
ATOM 574 C C . ALA A 1 84 ? 6.818 -2.469 7.002 1.00 77.56 84 ALA A C 1
ATOM 576 O O . ALA A 1 84 ? 6.368 -3.183 6.101 1.00 77.56 84 ALA A O 1
ATOM 577 N N . ALA A 1 85 ? 7.744 -2.919 7.849 1.00 78.75 85 ALA A N 1
ATOM 578 C CA . ALA A 1 85 ? 8.191 -4.307 7.888 1.00 78.75 85 ALA A CA 1
ATOM 579 C C . ALA A 1 85 ? 7.160 -5.183 8.610 1.00 78.75 85 ALA A C 1
ATOM 581 O O . ALA A 1 85 ? 6.833 -6.266 8.123 1.00 78.75 85 ALA A O 1
ATOM 582 N N . ASP A 1 86 ? 6.591 -4.681 9.705 1.00 77.50 86 ASP A N 1
ATOM 583 C CA . ASP A 1 86 ? 5.566 -5.386 10.475 1.00 77.50 86 ASP A CA 1
ATOM 5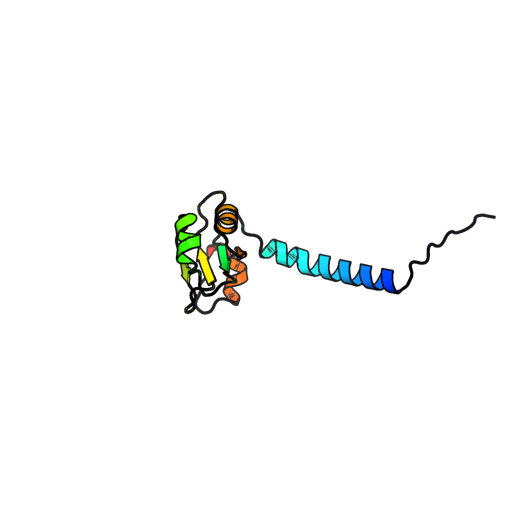84 C C . ASP A 1 86 ? 4.281 -5.575 9.668 1.00 77.50 86 ASP A C 1
ATOM 586 O O . ASP A 1 86 ? 3.741 -6.678 9.619 1.00 77.50 86 ASP A O 1
ATOM 590 N N . LEU A 1 87 ? 3.851 -4.552 8.924 1.00 77.38 87 LEU A N 1
ATOM 591 C CA . LEU A 1 87 ? 2.703 -4.651 8.020 1.00 77.38 87 LEU A CA 1
ATOM 592 C C . LEU A 1 87 ? 2.939 -5.676 6.905 1.00 77.38 87 LEU A C 1
ATOM 594 O O . LEU A 1 87 ? 2.054 -6.479 6.612 1.00 77.38 87 LEU A O 1
ATOM 598 N N . ARG A 1 88 ? 4.145 -5.714 6.320 1.00 76.94 88 ARG A N 1
ATOM 599 C CA . ARG A 1 88 ? 4.513 -6.738 5.326 1.00 76.94 88 ARG A CA 1
ATOM 600 C C . ARG A 1 88 ? 4.484 -8.147 5.917 1.00 76.94 88 ARG A C 1
ATOM 602 O O . ARG A 1 88 ? 3.948 -9.054 5.288 1.00 76.94 88 ARG A O 1
ATOM 609 N N . ARG A 1 89 ? 4.997 -8.335 7.138 1.00 75.31 89 ARG A N 1
ATOM 610 C CA . ARG A 1 89 ? 4.923 -9.619 7.861 1.00 75.31 89 ARG A CA 1
ATOM 611 C C . ARG A 1 89 ? 3.490 -10.014 8.210 1.00 75.31 89 ARG A C 1
ATOM 613 O O . ARG A 1 89 ? 3.167 -11.195 8.170 1.00 75.31 89 ARG A O 1
ATOM 620 N N . ALA A 1 90 ? 2.632 -9.040 8.500 1.00 73.31 90 ALA A N 1
ATOM 621 C CA . ALA A 1 90 ? 1.209 -9.243 8.754 1.00 73.31 90 ALA A CA 1
ATOM 622 C C . ALA A 1 90 ? 0.394 -9.560 7.482 1.00 73.31 90 ALA A C 1
ATOM 624 O O . ALA A 1 90 ? -0.808 -9.808 7.574 1.00 73.31 90 ALA A O 1
ATOM 625 N N . GLY A 1 91 ? 1.032 -9.575 6.305 1.00 71.88 91 GLY A N 1
ATOM 626 C CA . GLY A 1 91 ? 0.406 -9.937 5.033 1.00 71.88 91 GLY A CA 1
ATOM 627 C C . GLY A 1 91 ? -0.122 -8.752 4.225 1.00 71.88 91 GLY A C 1
ATOM 628 O O . GLY A 1 91 ? -0.902 -8.956 3.295 1.00 71.88 91 GLY A O 1
ATOM 629 N N . ALA A 1 92 ? 0.286 -7.518 4.543 1.00 75.94 92 ALA A N 1
ATOM 630 C CA . ALA A 1 92 ? 0.029 -6.380 3.668 1.00 75.94 92 ALA A CA 1
ATOM 631 C C . ALA A 1 92 ? 0.659 -6.624 2.292 1.00 75.94 92 ALA A C 1
ATOM 633 O O . ALA A 1 92 ? 1.852 -6.920 2.193 1.00 75.94 92 ALA A O 1
ATOM 634 N N . PHE A 1 93 ? -0.134 -6.472 1.231 1.00 75.56 93 PHE A N 1
ATOM 635 C CA . PHE A 1 93 ? 0.356 -6.708 -0.122 1.00 75.56 93 PHE A CA 1
ATOM 636 C C . PHE A 1 93 ? 1.300 -5.599 -0.576 1.00 75.56 93 PHE A C 1
ATOM 638 O O . PHE A 1 93 ? 2.395 -5.865 -1.071 1.00 75.56 93 PHE A O 1
ATOM 645 N N . LEU A 1 94 ? 0.876 -4.349 -0.392 1.00 79.44 94 LEU A N 1
ATOM 646 C CA . LEU A 1 94 ? 1.653 -3.187 -0.788 1.00 79.44 94 LEU A CA 1
ATOM 647 C C . LEU A 1 94 ? 1.675 -2.173 0.348 1.00 79.44 94 LEU A C 1
ATOM 649 O O . LEU A 1 94 ? 0.642 -1.875 0.945 1.00 79.44 94 LEU A O 1
ATOM 653 N N . VAL A 1 95 ? 2.867 -1.662 0.636 1.00 83.25 95 VAL A N 1
ATOM 654 C CA . VAL A 1 95 ? 3.134 -0.715 1.718 1.00 83.25 95 VAL A CA 1
ATOM 655 C C . VAL A 1 95 ? 3.917 0.448 1.120 1.00 83.25 95 VAL A C 1
ATOM 657 O O . VAL A 1 95 ? 5.056 0.259 0.689 1.00 83.25 95 VAL A O 1
ATOM 660 N N . LEU A 1 96 ? 3.291 1.621 1.051 1.00 83.81 96 LEU A N 1
ATOM 661 C CA . LEU A 1 96 ? 3.780 2.802 0.334 1.00 83.81 96 LEU A CA 1
ATOM 662 C C . LEU A 1 96 ? 3.758 4.044 1.228 1.00 83.81 96 LEU A C 1
ATOM 664 O O . LEU A 1 96 ? 2.993 4.109 2.184 1.00 83.81 96 LEU A O 1
ATOM 668 N N . ALA A 1 97 ? 4.539 5.065 0.891 1.00 83.75 97 ALA A N 1
ATOM 669 C CA . ALA A 1 97 ? 4.416 6.384 1.507 1.00 83.75 97 ALA A CA 1
ATOM 670 C C . ALA A 1 97 ? 3.042 7.009 1.192 1.00 83.75 97 ALA A C 1
ATOM 672 O O . ALA A 1 97 ? 2.629 7.082 0.031 1.00 83.75 97 ALA A O 1
ATOM 673 N N . ALA A 1 98 ? 2.325 7.482 2.216 1.00 78.81 98 ALA A N 1
ATOM 674 C CA . ALA A 1 98 ? 0.986 8.049 2.043 1.00 78.81 98 ALA A CA 1
ATOM 675 C C . ALA A 1 98 ? 0.992 9.458 1.426 1.00 78.81 98 ALA A C 1
ATOM 677 O O . ALA A 1 98 ? 0.017 9.843 0.786 1.00 78.81 98 ALA A O 1
ATOM 678 N N . GLY A 1 99 ? 2.086 10.212 1.581 1.00 76.25 99 GLY A N 1
ATOM 679 C CA . GLY A 1 99 ? 2.250 11.560 1.021 1.00 76.25 99 GLY A CA 1
ATOM 680 C C . GLY A 1 99 ? 1.984 11.627 -0.492 1.00 76.25 99 GLY A C 1
ATOM 681 O O . GLY A 1 99 ? 0.987 12.227 -0.898 1.00 76.25 99 GLY A O 1
ATOM 682 N N . PRO A 1 100 ? 2.803 10.974 -1.340 1.00 72.50 100 PRO A N 1
ATOM 683 C CA . PRO A 1 100 ? 2.593 10.958 -2.793 1.00 72.50 100 PRO A CA 1
ATOM 684 C C . PRO A 1 100 ? 1.295 10.253 -3.214 1.00 72.50 100 PRO A C 1
ATOM 686 O O . PRO A 1 100 ? 0.718 10.587 -4.246 1.00 72.50 100 PRO A O 1
ATOM 689 N N . MET A 1 101 ? 0.801 9.309 -2.407 1.00 72.56 101 MET A N 1
ATOM 690 C CA . MET A 1 101 ? -0.475 8.626 -2.644 1.00 72.56 101 MET A CA 1
ATOM 691 C C . MET A 1 101 ? -1.688 9.535 -2.424 1.00 72.56 101 MET A C 1
ATOM 693 O O . MET A 1 101 ? -2.761 9.233 -2.940 1.00 72.56 101 MET A O 1
ATOM 697 N N . GLY A 1 102 ? -1.549 10.650 -1.700 1.00 72.69 102 GLY A N 1
ATOM 698 C CA . GLY A 1 102 ? -2.682 11.496 -1.333 1.00 72.69 102 GLY A CA 1
ATOM 699 C C . GLY A 1 102 ? -3.467 12.056 -2.521 1.00 72.69 102 GLY A C 1
ATOM 700 O O . GLY A 1 102 ? -4.681 12.189 -2.429 1.00 72.69 102 GLY A O 1
ATOM 701 N N . ALA A 1 103 ? -2.816 12.285 -3.665 1.00 73.00 103 ALA A N 1
ATOM 702 C CA . ALA A 1 103 ? -3.490 12.705 -4.897 1.00 73.00 103 ALA A CA 1
ATOM 703 C C . ALA A 1 103 ? -4.428 11.627 -5.480 1.00 73.00 103 ALA A C 1
ATOM 705 O O . ALA A 1 103 ? -5.367 11.948 -6.205 1.00 73.00 103 ALA A O 1
ATOM 706 N N . CYS A 1 104 ? -4.189 10.357 -5.153 1.00 74.94 104 CYS A N 1
ATOM 707 C CA . CYS A 1 104 ? -4.957 9.210 -5.631 1.00 74.94 104 CYS A CA 1
ATOM 708 C C . CYS A 1 104 ? -6.015 8.735 -4.620 1.00 74.94 104 CYS A C 1
ATOM 710 O O . CYS A 1 104 ? -6.779 7.820 -4.924 1.00 74.94 104 CYS A O 1
ATOM 712 N N . LEU A 1 105 ? -6.050 9.317 -3.416 1.00 77.00 105 LEU A N 1
ATOM 713 C CA . LEU A 1 105 ? -6.915 8.892 -2.317 1.00 77.00 105 LEU A CA 1
ATOM 714 C C . LEU A 1 105 ? -8.059 9.899 -2.113 1.00 77.00 105 LEU A C 1
ATOM 716 O O . LEU A 1 105 ? -7.847 10.972 -1.543 1.00 77.00 105 LEU A O 1
ATOM 720 N N . PRO A 1 106 ? -9.291 9.583 -2.551 1.00 72.88 106 PRO A N 1
ATOM 721 C CA . PRO A 1 106 ? -10.406 10.516 -2.462 1.00 72.88 106 PRO A CA 1
ATOM 722 C C . PRO A 1 106 ? -10.748 10.823 -0.999 1.00 72.88 106 PRO A C 1
ATOM 724 O O . PRO A 1 106 ? -11.072 9.933 -0.215 1.00 72.88 106 PRO A O 1
ATOM 727 N N . GLY A 1 107 ? -10.683 12.103 -0.631 1.00 71.31 107 GLY A N 1
ATOM 728 C CA . GLY A 1 107 ? -11.014 12.575 0.717 1.00 71.31 107 GLY A CA 1
ATOM 729 C C . GLY A 1 107 ? -9.902 12.412 1.757 1.00 71.31 107 GLY A C 1
ATOM 730 O O . GLY A 1 107 ? -10.081 12.858 2.890 1.00 71.31 107 GLY A O 1
ATOM 731 N N . TYR A 1 108 ? -8.748 11.842 1.400 1.00 72.19 108 TYR A N 1
ATOM 732 C CA . TYR A 1 108 ? -7.572 11.877 2.265 1.00 72.19 108 TYR A CA 1
ATOM 733 C C . TYR A 1 108 ? -6.907 13.256 2.172 1.00 72.19 108 TYR A C 1
ATOM 735 O O . TYR A 1 108 ? -6.477 13.678 1.099 1.00 72.19 108 TYR A O 1
ATOM 743 N N . ARG A 1 109 ? -6.814 13.972 3.298 1.00 67.50 109 ARG A N 1
ATOM 744 C CA . ARG A 1 109 ? -5.974 15.173 3.409 1.00 67.50 109 ARG A CA 1
ATOM 745 C C . ARG A 1 109 ? -4.644 14.785 4.053 1.00 67.50 109 ARG A C 1
ATOM 747 O O . ARG A 1 109 ? -4.652 14.437 5.235 1.00 67.50 109 ARG A O 1
ATOM 754 N N . PRO A 1 110 ? -3.517 14.854 3.323 1.00 64.50 110 PRO A N 1
ATOM 755 C CA . PRO A 1 110 ? -2.214 14.644 3.929 1.00 64.50 110 PRO A CA 1
ATOM 756 C C . PRO A 1 110 ? -1.982 15.695 5.023 1.00 64.50 110 PRO A C 1
ATOM 758 O O . PRO A 1 110 ? -2.349 16.860 4.829 1.00 64.50 110 PRO A O 1
ATOM 761 N N . PRO A 1 111 ? -1.374 15.334 6.163 1.00 60.56 111 PRO A N 1
ATOM 762 C CA . PRO A 1 111 ? -0.924 16.331 7.119 1.00 60.56 111 PRO A CA 1
ATOM 763 C C . PRO A 1 111 ? 0.082 17.291 6.450 1.00 60.56 111 PRO A C 1
ATOM 765 O O . PRO A 1 111 ? 0.915 16.846 5.656 1.00 60.56 111 PRO A O 1
ATOM 768 N N . PRO A 1 112 ? 0.039 18.598 6.773 1.00 56.03 112 PRO A N 1
ATOM 769 C CA . PRO A 1 112 ? 0.794 19.648 6.073 1.00 56.03 112 PRO A CA 1
ATOM 770 C C . PRO A 1 112 ? 2.322 19.470 6.121 1.00 56.03 112 PRO A C 1
ATOM 772 O O . PRO A 1 112 ? 3.038 19.997 5.275 1.00 56.03 112 PRO A O 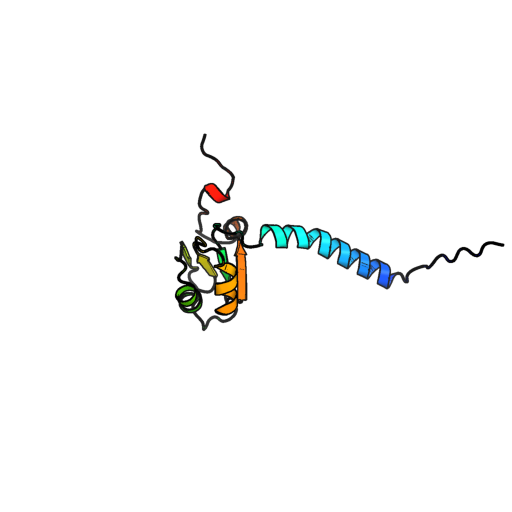1
ATOM 775 N N . ILE A 1 113 ? 2.820 18.670 7.069 1.00 53.50 113 ILE A N 1
ATOM 776 C CA . ILE A 1 113 ? 4.229 18.264 7.176 1.00 53.50 113 ILE A CA 1
ATOM 777 C C . ILE A 1 113 ? 4.714 17.457 5.957 1.00 53.50 113 ILE A C 1
ATOM 779 O O . ILE A 1 113 ? 5.895 17.509 5.629 1.00 53.50 113 ILE A O 1
ATOM 783 N N . LEU A 1 114 ? 3.824 16.749 5.252 1.00 51.78 114 LEU A N 1
ATOM 784 C CA . LEU A 1 114 ? 4.180 15.884 4.117 1.00 51.78 114 LEU A CA 1
ATOM 785 C C . LEU A 1 114 ? 4.052 16.573 2.752 1.00 51.78 114 LEU A C 1
ATOM 787 O O . LEU A 1 114 ? 4.493 16.018 1.749 1.00 51.78 114 LEU A O 1
ATOM 791 N N . THR A 1 115 ? 3.441 17.760 2.689 1.00 50.69 115 THR A N 1
ATOM 792 C CA . THR A 1 115 ? 3.230 18.515 1.440 1.00 50.69 115 THR A CA 1
ATOM 793 C C . THR A 1 115 ? 4.281 19.601 1.206 1.00 50.69 115 THR A C 1
ATOM 795 O O . THR A 1 115 ? 4.179 20.346 0.237 1.00 50.69 115 THR A O 1
ATOM 798 N N . GLY A 1 116 ? 5.294 19.718 2.074 1.00 44.31 116 GLY A N 1
ATOM 799 C CA . GLY A 1 116 ? 6.374 20.704 1.932 1.00 44.31 116 GLY A CA 1
ATOM 800 C C . GLY A 1 116 ? 5.944 22.165 2.125 1.00 44.31 116 GLY A C 1
ATOM 801 O O . GLY A 1 116 ? 6.764 23.070 2.001 1.00 44.31 116 GLY A O 1
ATOM 802 N N . SER A 1 117 ? 4.681 22.422 2.462 1.00 41.19 117 SER A N 1
ATOM 803 C CA . SER A 1 117 ? 4.187 23.752 2.803 1.00 41.19 117 SER A CA 1
ATOM 804 C C . SER A 1 117 ? 4.378 23.986 4.299 1.00 41.19 117 SER A C 1
ATOM 806 O O . SER A 1 117 ? 3.475 23.731 5.097 1.00 41.19 117 SER A O 1
ATOM 808 N N . SER A 1 118 ? 5.569 24.447 4.682 1.00 34.88 118 SER A N 1
ATOM 809 C CA . SER A 1 118 ? 5.774 25.043 6.002 1.00 34.88 118 SER A CA 1
ATOM 810 C C . SER A 1 118 ? 4.912 26.309 6.090 1.00 34.88 118 SER A C 1
ATOM 812 O O . SER A 1 118 ? 5.082 27.186 5.238 1.00 34.88 118 SER A O 1
ATOM 814 N N . PRO A 1 119 ? 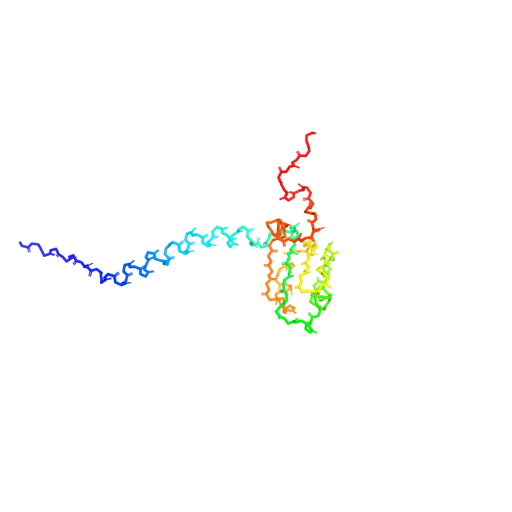3.984 26.444 7.056 1.00 44.34 119 PRO A N 1
ATOM 815 C CA . PRO A 1 119 ? 3.366 27.735 7.314 1.00 44.34 119 PRO A CA 1
ATOM 816 C C . PRO A 1 119 ? 4.461 28.685 7.812 1.00 44.34 119 PRO A C 1
ATOM 818 O O . PRO A 1 119 ? 5.206 28.353 8.736 1.00 44.34 119 PRO A O 1
ATOM 821 N N . SER A 1 120 ? 4.606 29.805 7.107 1.00 41.12 120 SER A N 1
ATOM 822 C CA . SER A 1 120 ? 5.382 30.969 7.550 1.00 41.12 120 SER A CA 1
ATOM 823 C C . SER A 1 120 ? 4.537 31.816 8.490 1.00 41.12 120 SER A C 1
ATOM 825 O O . SER A 1 120 ? 3.301 31.832 8.281 1.00 41.12 120 SER A O 1
#

Organism: NCBI:txid374424

Solvent-accessible surface area (backbone atoms only — not comparable to full-atom values): 7066 Å² total; per-residue (Å²): 138,84,80,82,80,76,79,76,72,56,69,68,58,53,52,50,49,48,50,50,48,52,48,46,69,59,45,50,60,54,52,59,63,36,43,63,51,82,62,42,44,30,28,39,36,47,87,50,88,88,55,52,48,68,57,31,34,62,73,52,70,46,51,78,76,44,67,43,98,81,42,43,38,35,32,27,48,22,81,48,92,53,47,71,58,45,26,46,74,51,63,42,67,42,72,26,22,30,54,80,45,29,87,77,38,88,88,55,77,68,62,55,86,65,70,76,58,74,86,127

Nearest PDB structures (foldseek):
  4rwx-assembly1_B  TM=4.686E-01  e=9.940E-01  Listeria monocytogenes EGD-e
  3dny-assembly1_T  TM=4.950E-01  e=1.672E+00  unclassified
  4i0w-assembly2_C  TM=3.963E-01  e=1.672E+00  Clostridium perfringens
  2p8w-assembly1_T  TM=4.653E-01  e=4.732E+00  Saccharomyces cerevisiae
  2p8y-assembly1_T  TM=4.392E-01  e=5.050E+00  Saccharomyces cerevisiae

Foldseek 3Di:
DDDPPPVPDDVVVVVVVVVVVCCCVVVVVVCVQFDDDAQAKKKFFAPDLPDAPVQLCVQLVWAWPDADPSRGMTITGRNDRPSQVSSVVSPGPDITGVLVCVVVDPPDDGDPVSVPDDPD

pLDDT: mean 70.68, std 11.89, range [34.88, 85.12]

Mean predicted aligned error: 12.55 Å